Protein AF-A0A929EFH5-F1 (afdb_monomer_lite)

pLDDT: mean 78.23, std 12.04, range [47.56, 94.81]

Radius of gyration: 21.4 Å; chains: 1; bounding box: 50×43×36 Å

Structure (mmCIF, N/CA/C/O backbone):
data_AF-A0A929EFH5-F1
#
_entry.id   AF-A0A929EFH5-F1
#
loop_
_atom_site.group_PDB
_atom_site.id
_atom_site.type_symbol
_atom_site.label_atom_id
_atom_site.label_alt_id
_atom_site.label_comp_id
_atom_site.label_asym_id
_atom_site.label_entity_id
_atom_site.label_seq_id
_atom_site.pdbx_PDB_ins_code
_atom_site.Cartn_x
_atom_site.Cartn_y
_atom_site.Cartn_z
_atom_site.occupancy
_atom_site.B_iso_or_equiv
_atom_site.auth_seq_id
_atom_site.auth_comp_id
_atom_site.auth_asym_id
_atom_site.auth_atom_id
_atom_site.pdbx_PDB_model_num
ATOM 1 N N . MET A 1 1 ? 26.592 -18.866 21.786 1.00 54.84 1 MET A N 1
ATOM 2 C CA . MET A 1 1 ? 25.341 -18.852 20.995 1.00 54.84 1 MET A CA 1
ATOM 3 C C . MET A 1 1 ? 24.945 -17.398 20.722 1.00 54.84 1 ME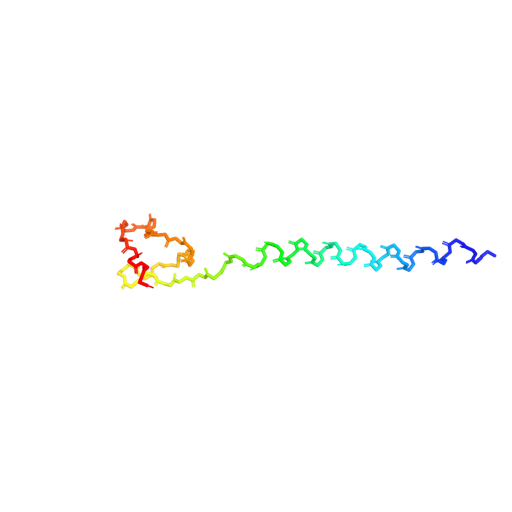T A C 1
ATOM 5 O O . MET A 1 1 ? 24.048 -16.882 21.363 1.00 54.84 1 MET A O 1
ATOM 9 N N . THR A 1 2 ? 25.658 -16.688 19.847 1.00 57.97 2 THR A N 1
ATOM 10 C CA . THR A 1 2 ? 25.393 -15.254 19.563 1.00 57.97 2 THR A CA 1
ATOM 11 C C . THR A 1 2 ? 25.457 -14.919 18.071 1.00 57.97 2 THR A C 1
ATOM 13 O O . THR A 1 2 ? 24.964 -13.872 17.663 1.00 57.97 2 THR A O 1
ATOM 16 N N . SER A 1 3 ? 25.965 -15.830 17.230 1.00 60.78 3 SER A N 1
ATOM 17 C CA . SER A 1 3 ? 26.107 -15.611 15.785 1.00 60.78 3 SER A CA 1
ATOM 18 C C . SER A 1 3 ? 24.772 -15.493 15.039 1.00 60.78 3 SER A C 1
ATOM 20 O O . SER A 1 3 ? 24.687 -14.760 14.061 1.00 60.78 3 SER A O 1
ATOM 22 N N . SER A 1 4 ? 23.710 -16.153 15.511 1.00 62.94 4 SER A N 1
ATOM 23 C CA . SER A 1 4 ? 22.408 -16.182 14.821 1.00 62.94 4 SER A CA 1
ATOM 24 C C . SER A 1 4 ? 21.583 -14.900 14.993 1.00 62.94 4 SER A C 1
ATOM 26 O O . SER A 1 4 ? 20.706 -14.622 14.183 1.00 62.94 4 SER A O 1
ATOM 28 N N . ILE A 1 5 ? 21.857 -14.104 16.033 1.00 65.06 5 ILE A N 1
ATOM 29 C CA . ILE A 1 5 ? 21.073 -12.899 16.364 1.00 65.06 5 ILE A CA 1
ATOM 30 C C . ILE A 1 5 ? 21.488 -11.705 15.490 1.00 65.06 5 ILE A C 1
ATOM 32 O O . ILE A 1 5 ? 20.693 -10.802 15.236 1.00 65.06 5 ILE A O 1
ATOM 36 N N . SER A 1 6 ? 22.713 -11.727 14.960 1.00 74.56 6 SER A N 1
ATOM 37 C CA . SER A 1 6 ? 23.293 -10.610 14.208 1.00 74.56 6 SER A CA 1
ATOM 38 C C . SER A 1 6 ? 22.557 -10.311 12.890 1.00 74.56 6 SER A C 1
ATOM 40 O O . SER A 1 6 ? 22.482 -9.154 12.489 1.00 74.56 6 SER A O 1
ATOM 42 N N . TRP A 1 7 ? 21.933 -11.314 12.260 1.00 76.94 7 TRP A N 1
ATOM 43 C CA . TRP A 1 7 ? 21.151 -11.147 11.023 1.00 76.94 7 TRP A CA 1
ATOM 44 C C . TRP A 1 7 ? 19.679 -10.784 11.254 1.00 76.94 7 TRP A C 1
ATOM 46 O O . TRP A 1 7 ? 18.996 -10.358 10.327 1.00 76.94 7 TRP A O 1
ATOM 56 N N . ILE A 1 8 ? 19.178 -10.899 12.485 1.00 84.62 8 ILE A N 1
ATOM 57 C CA . ILE A 1 8 ? 17.780 -10.584 12.805 1.00 84.62 8 ILE A CA 1
ATOM 58 C C . ILE A 1 8 ? 17.542 -9.078 12.658 1.00 84.62 8 ILE A C 1
ATOM 60 O O . ILE A 1 8 ? 16.577 -8.654 12.029 1.00 84.62 8 ILE A O 1
ATOM 64 N N . ILE A 1 9 ? 18.464 -8.266 13.176 1.00 88.25 9 ILE A N 1
ATOM 65 C CA . ILE A 1 9 ? 18.382 -6.801 13.146 1.00 88.25 9 ILE A CA 1
ATOM 66 C C . ILE A 1 9 ? 18.291 -6.255 11.706 1.00 88.25 9 ILE A C 1
ATOM 68 O O . ILE A 1 9 ? 17.328 -5.540 11.419 1.00 88.25 9 ILE A O 1
ATOM 72 N N . PRO A 1 10 ? 19.200 -6.593 10.765 1.00 90.50 10 PRO A N 1
ATOM 73 C CA . PRO A 1 10 ? 19.097 -6.101 9.392 1.00 90.50 10 PRO A CA 1
ATOM 74 C C . PRO A 1 10 ? 17.846 -6.613 8.665 1.00 90.50 10 PRO A C 1
ATOM 76 O O . PRO A 1 10 ? 17.261 -5.865 7.884 1.00 90.50 10 PRO A O 1
ATOM 79 N N . VAL A 1 11 ? 17.379 -7.835 8.946 1.00 91.81 11 VAL A N 1
ATOM 80 C CA . VAL A 1 11 ? 16.139 -8.375 8.355 1.00 91.81 11 VAL A CA 1
ATOM 81 C C . VAL A 1 11 ? 14.909 -7.608 8.839 1.00 91.81 11 VAL A C 1
ATOM 83 O O . VAL A 1 11 ? 14.052 -7.248 8.031 1.00 91.81 11 VAL A O 1
ATOM 86 N N . PHE A 1 12 ? 14.827 -7.295 10.133 1.00 92.19 12 PHE A N 1
ATOM 87 C CA . PHE A 1 12 ? 13.737 -6.482 10.674 1.00 92.19 12 PHE A CA 1
ATOM 88 C C . PHE A 1 12 ? 13.731 -5.067 10.091 1.00 92.19 12 PHE A C 1
ATOM 90 O O . PHE A 1 12 ? 12.666 -4.565 9.727 1.00 92.19 12 PHE A O 1
ATOM 97 N N . ILE A 1 13 ? 14.907 -4.446 9.947 1.00 93.88 13 ILE A N 1
ATOM 98 C CA . ILE A 1 13 ? 15.041 -3.123 9.324 1.00 93.88 13 ILE A CA 1
ATOM 99 C C . ILE A 1 13 ? 14.582 -3.174 7.860 1.00 93.88 13 ILE A C 1
ATOM 101 O O . ILE A 1 13 ? 13.785 -2.334 7.440 1.00 93.88 13 ILE A O 1
ATOM 105 N N . LEU A 1 14 ? 15.015 -4.183 7.098 1.00 94.00 14 LEU A N 1
ATOM 106 C CA . LEU A 1 14 ? 14.603 -4.363 5.705 1.00 94.00 14 LEU A CA 1
ATOM 107 C C . LEU A 1 14 ? 13.079 -4.535 5.591 1.00 94.00 14 LEU A C 1
ATOM 109 O O . LEU A 1 14 ? 12.438 -3.852 4.791 1.00 94.00 14 LEU A O 1
ATOM 113 N N . CYS A 1 15 ? 12.482 -5.386 6.429 1.00 93.50 15 CYS A N 1
ATOM 114 C CA . CYS A 1 15 ? 11.032 -5.573 6.483 1.00 93.50 15 CYS A CA 1
ATOM 115 C C . CYS A 1 15 ? 10.292 -4.270 6.815 1.00 93.50 15 CYS A C 1
ATOM 117 O O . CYS A 1 15 ? 9.301 -3.954 6.155 1.00 93.50 15 CYS A O 1
ATOM 119 N N . ALA A 1 16 ? 10.771 -3.489 7.787 1.00 94.19 16 ALA A N 1
ATOM 120 C CA . ALA A 1 16 ? 10.156 -2.214 8.155 1.00 94.19 16 ALA A CA 1
ATOM 121 C C . ALA A 1 16 ? 10.162 -1.213 6.986 1.00 94.19 16 ALA A C 1
ATOM 123 O O . ALA A 1 16 ? 9.145 -0.569 6.727 1.00 94.19 16 ALA A O 1
ATOM 12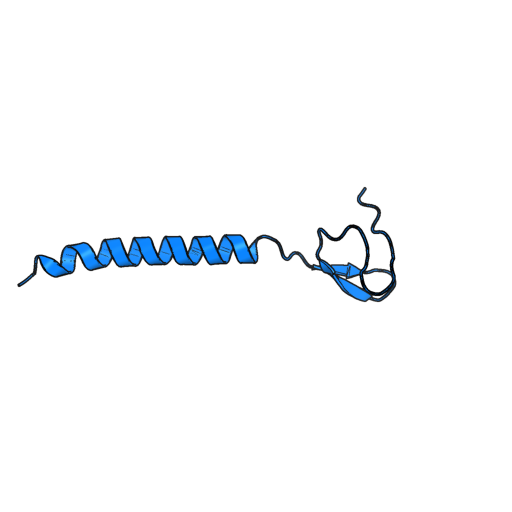4 N N . ILE A 1 17 ? 11.267 -1.134 6.235 1.00 94.81 17 ILE A N 1
ATOM 125 C CA . ILE A 1 17 ? 11.383 -0.272 5.048 1.00 94.81 17 ILE A CA 1
ATOM 126 C C . ILE A 1 17 ? 10.398 -0.710 3.956 1.00 94.81 17 ILE A C 1
ATOM 128 O O . ILE A 1 17 ? 9.707 0.130 3.379 1.00 94.81 17 ILE A O 1
ATOM 132 N N . VAL A 1 18 ? 10.287 -2.016 3.693 1.00 94.44 18 VAL A N 1
ATOM 133 C CA . VAL A 1 18 ? 9.353 -2.557 2.690 1.00 94.44 18 VAL A CA 1
ATOM 134 C C . VAL A 1 18 ? 7.902 -2.270 3.079 1.00 94.44 18 VAL A C 1
ATOM 136 O O . VAL A 1 18 ? 7.126 -1.787 2.253 1.00 94.44 18 VAL A O 1
ATOM 139 N N . VAL A 1 19 ? 7.531 -2.505 4.341 1.00 92.94 19 VAL A N 1
ATOM 140 C CA . VAL A 1 19 ? 6.182 -2.216 4.850 1.00 92.94 19 VAL A CA 1
ATOM 141 C C . VAL A 1 19 ? 5.876 -0.723 4.750 1.00 92.94 19 VAL A C 1
ATOM 143 O O . VAL A 1 19 ? 4.819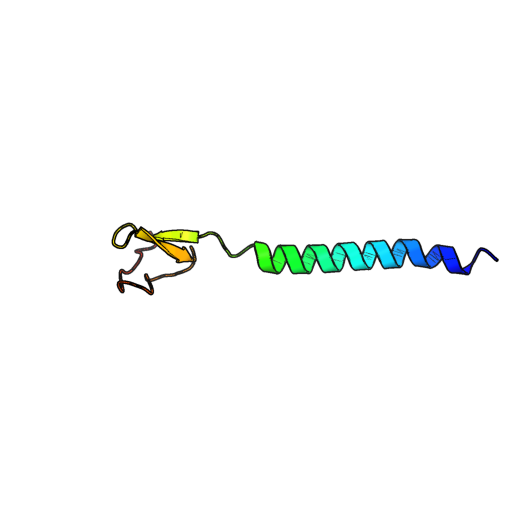 -0.353 4.234 1.00 92.94 19 VAL A O 1
ATOM 146 N N . ALA A 1 20 ? 6.809 0.139 5.159 1.00 88.88 20 ALA A N 1
ATOM 147 C CA . ALA A 1 20 ? 6.666 1.581 5.014 1.00 88.88 20 ALA A CA 1
ATOM 148 C C . ALA A 1 20 ? 6.469 1.968 3.541 1.00 88.88 20 ALA A C 1
ATOM 150 O O . ALA A 1 20 ? 5.528 2.691 3.230 1.00 88.88 20 ALA A O 1
ATOM 151 N N . ALA A 1 21 ? 7.271 1.437 2.615 1.00 88.81 21 ALA A N 1
ATOM 152 C CA . ALA A 1 21 ? 7.140 1.713 1.184 1.00 88.81 21 ALA A CA 1
ATOM 153 C C . ALA A 1 21 ? 5.774 1.283 0.615 1.00 88.81 21 ALA A C 1
ATOM 155 O O . ALA A 1 21 ? 5.173 2.026 -0.165 1.00 88.81 21 ALA A O 1
ATOM 156 N N . ILE A 1 22 ? 5.243 0.128 1.032 1.00 86.94 22 ILE A N 1
ATOM 157 C CA . ILE A 1 22 ? 3.897 -0.334 0.647 1.00 86.94 22 ILE A CA 1
ATOM 158 C C . ILE A 1 22 ? 2.827 0.630 1.174 1.00 86.94 22 ILE A C 1
ATOM 160 O O . ILE A 1 22 ? 1.903 0.992 0.437 1.00 86.94 22 ILE A O 1
ATOM 164 N N . ILE A 1 23 ? 2.954 1.072 2.427 1.00 85.69 23 ILE A N 1
ATOM 165 C CA . ILE A 1 23 ? 2.037 2.040 3.037 1.00 85.69 23 ILE A CA 1
ATOM 166 C C . ILE A 1 23 ? 2.133 3.389 2.317 1.00 85.69 23 ILE A C 1
ATOM 168 O O . ILE A 1 23 ? 1.098 3.945 1.961 1.00 85.69 23 ILE A O 1
ATOM 172 N N . TYR A 1 24 ? 3.334 3.884 2.013 1.00 79.94 24 TYR A N 1
ATOM 173 C CA . TYR A 1 24 ? 3.539 5.131 1.269 1.00 79.94 24 TYR A CA 1
ATOM 174 C C . TYR A 1 24 ? 2.958 5.061 -0.146 1.00 79.94 24 TYR A C 1
ATOM 176 O O . TYR A 1 24 ? 2.264 5.987 -0.567 1.00 79.94 24 TYR A O 1
ATOM 184 N N . LYS A 1 25 ? 3.154 3.953 -0.870 1.00 73.00 25 LYS A N 1
ATOM 185 C CA . LYS A 1 25 ? 2.544 3.742 -2.194 1.00 73.00 25 LYS A CA 1
ATOM 186 C C . LYS A 1 25 ? 1.015 3.664 -2.131 1.00 73.00 25 LYS A C 1
ATOM 188 O O . LYS A 1 25 ? 0.357 4.116 -3.064 1.00 73.00 25 LYS A O 1
ATOM 193 N N . ARG A 1 26 ? 0.438 3.137 -1.046 1.00 66.06 26 ARG A N 1
ATOM 194 C CA . ARG A 1 26 ? -1.022 3.138 -0.825 1.00 66.06 26 ARG A CA 1
ATOM 195 C C . ARG A 1 26 ? -1.557 4.493 -0.346 1.00 66.06 26 ARG A C 1
ATOM 197 O O . ARG A 1 26 ? -2.673 4.860 -0.707 1.00 66.06 26 ARG A O 1
ATOM 204 N N . GLY A 1 27 ? -0.780 5.240 0.434 1.00 60.91 27 GLY A N 1
ATOM 205 C CA . GLY A 1 27 ? -1.167 6.523 1.026 1.00 60.91 27 GLY A CA 1
ATOM 206 C C . GLY A 1 27 ? -0.996 7.728 0.096 1.00 60.91 27 GLY A C 1
ATOM 207 O O . GLY A 1 27 ? -1.762 8.682 0.194 1.00 60.91 27 GLY A O 1
ATOM 208 N N . GLY A 1 28 ? -0.056 7.674 -0.852 1.00 53.41 28 GLY A N 1
ATOM 209 C CA . GLY A 1 28 ? 0.326 8.802 -1.714 1.00 53.41 28 GLY A CA 1
ATOM 210 C C . GLY A 1 28 ? -0.659 9.203 -2.822 1.00 53.41 28 GLY A C 1
ATOM 211 O O . GLY A 1 28 ? -0.315 10.038 -3.648 1.00 53.41 28 GLY A O 1
ATOM 212 N N . GLY A 1 29 ? -1.864 8.624 -2.880 1.00 55.25 29 GLY A N 1
ATOM 213 C CA . GLY A 1 29 ? -2.809 8.844 -3.990 1.00 55.25 29 GLY A CA 1
ATOM 214 C C . GLY A 1 29 ? -4.231 9.238 -3.594 1.00 55.25 29 GLY A C 1
ATOM 215 O O . GLY A 1 29 ? -5.099 9.328 -4.458 1.00 55.25 29 GLY A O 1
ATOM 216 N N . SER A 1 30 ? -4.509 9.447 -2.306 1.00 58.66 30 SER A N 1
ATOM 217 C CA . SER A 1 30 ? -5.871 9.727 -1.828 1.00 58.66 30 SER A CA 1
ATOM 218 C C . SER A 1 30 ? -6.030 11.146 -1.294 1.00 58.66 30 SER A C 1
ATOM 220 O O . SER A 1 30 ? -6.694 11.349 -0.280 1.00 58.66 30 SER A O 1
ATOM 222 N N . ALA A 1 31 ? -5.481 12.148 -1.985 1.00 66.56 31 ALA A N 1
ATOM 223 C CA . ALA A 1 31 ? -6.066 13.479 -1.870 1.00 66.56 31 ALA A CA 1
ATOM 224 C C . ALA A 1 31 ? -7.548 13.328 -2.261 1.00 66.56 31 ALA A C 1
ATOM 226 O O . ALA A 1 31 ? -7.863 12.803 -3.330 1.00 66.56 31 ALA A O 1
ATOM 227 N N . LYS A 1 32 ? -8.469 13.658 -1.357 1.00 73.56 32 LYS A N 1
ATOM 228 C CA . LYS A 1 32 ? -9.910 13.659 -1.627 1.00 73.56 32 LYS A CA 1
ATOM 229 C C . LYS A 1 32 ? -10.333 15.116 -1.717 1.00 73.56 32 LYS A C 1
ATOM 231 O O . LYS A 1 32 ? -10.058 15.878 -0.798 1.00 73.56 32 LYS A O 1
ATOM 236 N N . LYS A 1 33 ? -10.977 15.504 -2.813 1.00 79.38 33 LYS A N 1
ATOM 237 C CA . LYS A 1 33 ? -11.591 16.828 -2.957 1.00 79.38 33 LYS A CA 1
ATOM 238 C C . LYS A 1 33 ? -13.090 16.712 -2.739 1.00 79.38 33 LYS A C 1
ATOM 240 O O . LYS A 1 33 ? -13.689 15.675 -3.030 1.00 79.38 33 LYS A O 1
ATOM 245 N N . GLN A 1 34 ? -13.696 17.767 -2.218 1.00 83.19 34 GLN A N 1
ATOM 246 C CA . GLN A 1 34 ? -15.144 17.842 -2.119 1.00 83.19 34 GLN A CA 1
ATOM 247 C C . GLN A 1 34 ? -15.709 18.360 -3.443 1.00 83.19 34 GLN A C 1
ATOM 249 O O . GLN A 1 34 ? -15.232 19.353 -3.988 1.00 83.19 34 GLN A O 1
ATOM 254 N N . CYS A 1 35 ? -16.717 17.679 -3.982 1.00 83.00 35 CYS A N 1
ATOM 255 C CA . CYS A 1 35 ? -17.424 18.163 -5.158 1.00 83.00 35 CYS A CA 1
ATOM 256 C C . CYS A 1 35 ? -18.212 19.430 -4.794 1.00 83.00 35 CYS A C 1
ATOM 258 O O . CYS A 1 35 ? -19.069 19.374 -3.917 1.00 83.00 35 CYS A O 1
ATOM 260 N N . GLY A 1 36 ? -17.967 20.553 -5.477 1.00 80.25 36 GLY A N 1
ATOM 261 C CA . GLY A 1 36 ? -18.659 21.822 -5.203 1.00 80.25 36 GLY A CA 1
ATOM 262 C C . GLY A 1 36 ? -20.174 21.782 -5.437 1.00 80.25 36 GLY A C 1
ATOM 263 O O . GLY A 1 36 ? -20.899 22.577 -4.851 1.00 80.25 36 GLY A O 1
ATOM 264 N N . TYR A 1 37 ? -20.659 20.827 -6.239 1.00 82.88 37 TYR A N 1
ATOM 265 C CA . TYR A 1 37 ? -22.074 20.703 -6.589 1.00 82.88 37 TYR A CA 1
ATOM 266 C C . TYR A 1 37 ? -22.852 19.825 -5.598 1.00 82.88 37 TYR A C 1
ATOM 268 O O . TYR A 1 37 ? -23.751 20.289 -4.906 1.00 82.88 37 TYR A O 1
ATOM 276 N N . CYS A 1 38 ? -22.474 18.548 -5.469 1.00 87.00 38 CYS A N 1
ATOM 277 C CA . CYS A 1 38 ? -23.178 17.589 -4.607 1.00 87.00 38 CYS A CA 1
ATOM 278 C C . CYS A 1 38 ? -22.551 17.414 -3.214 1.00 87.00 38 CYS A C 1
ATOM 280 O O . CYS A 1 38 ? -22.994 16.562 -2.443 1.00 87.00 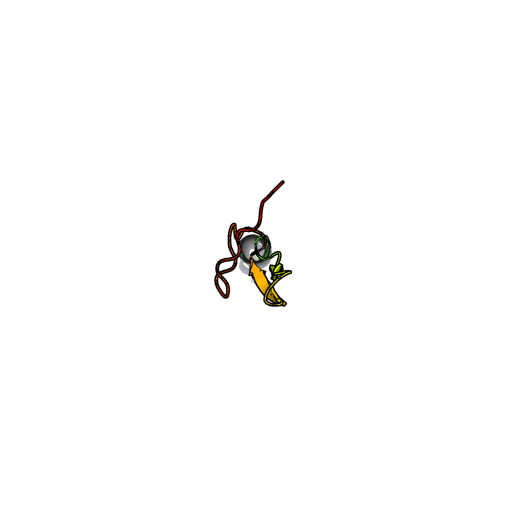38 CYS A O 1
ATOM 282 N N . ARG A 1 39 ? -21.477 18.158 -2.905 1.00 82.69 39 ARG A N 1
ATOM 283 C CA . ARG A 1 39 ? -20.733 18.119 -1.630 1.00 82.69 39 ARG A CA 1
ATOM 284 C C . ARG A 1 39 ? -20.173 16.749 -1.244 1.00 82.69 39 ARG A C 1
ATOM 286 O O . ARG A 1 39 ? -19.763 16.550 -0.103 1.00 82.69 39 ARG A O 1
ATOM 293 N N . SER A 1 40 ? -20.118 15.812 -2.190 1.00 84.94 40 SER A N 1
ATOM 294 C CA . SER A 1 40 ? -19.572 14.475 -1.969 1.00 84.94 40 SER A CA 1
ATOM 295 C C . SER A 1 40 ? -18.043 14.460 -1.995 1.00 84.94 40 SER A C 1
ATOM 297 O O . SER A 1 40 ? -17.412 15.238 -2.709 1.00 84.94 40 SER A O 1
ATOM 299 N N . TRP A 1 41 ? -17.447 13.558 -1.215 1.00 82.94 41 TRP A N 1
ATOM 300 C CA . TRP A 1 41 ? -16.002 13.344 -1.197 1.00 82.94 41 TRP A CA 1
ATOM 301 C C . TRP A 1 41 ? -15.587 12.473 -2.379 1.00 82.94 41 TRP A C 1
ATOM 303 O O . TRP A 1 41 ? -15.993 11.314 -2.474 1.00 82.94 41 TRP A O 1
ATOM 313 N N . VAL A 1 42 ? -14.760 13.018 -3.267 1.00 82.00 42 VAL A N 1
ATOM 314 C CA . VAL A 1 42 ? -14.272 12.333 -4.468 1.00 82.00 42 VAL A CA 1
ATOM 315 C C . VAL A 1 42 ? -12.749 12.295 -4.483 1.00 82.00 42 VAL A C 1
ATOM 317 O O . VAL A 1 42 ? -12.091 13.113 -3.844 1.00 82.00 42 VAL A O 1
ATOM 320 N N . LYS A 1 43 ? -12.160 11.348 -5.218 1.00 76.94 43 LYS A N 1
ATOM 321 C CA . LYS A 1 43 ? -10.703 11.325 -5.418 1.00 76.94 43 LYS A CA 1
ATOM 322 C C . LYS A 1 43 ? -10.267 12.612 -6.124 1.00 76.94 43 LYS A C 1
ATOM 324 O O . LYS A 1 43 ? -10.937 13.074 -7.042 1.00 76.94 43 LYS A O 1
ATOM 329 N N . PHE A 1 44 ? -9.143 13.187 -5.716 1.00 73.75 44 PHE A N 1
ATOM 330 C CA . PHE A 1 44 ? -8.602 14.414 -6.302 1.00 73.75 44 PHE A CA 1
ATOM 331 C C . PHE A 1 44 ? -8.288 14.231 -7.788 1.00 73.75 44 PHE A C 1
ATOM 333 O O . PHE A 1 44 ? -8.650 15.082 -8.598 1.00 73.75 44 PHE A O 1
ATOM 340 N N . SER A 1 45 ? -7.752 13.061 -8.147 1.00 73.12 45 SER A N 1
ATOM 341 C CA . SER A 1 45 ? -7.508 12.637 -9.530 1.00 73.12 45 SER A CA 1
ATOM 342 C C . SER A 1 45 ? -8.778 12.309 -10.325 1.00 73.12 45 SER A C 1
ATOM 344 O O . SER A 1 45 ? -8.675 11.958 -11.494 1.00 73.12 45 SER A O 1
ATOM 346 N N . ALA A 1 46 ? -9.975 12.369 -9.729 1.00 72.19 46 ALA A N 1
ATOM 347 C CA . ALA A 1 46 ? -11.203 12.151 -10.483 1.00 72.19 46 ALA A CA 1
ATOM 348 C C . ALA A 1 46 ? -11.459 13.345 -11.416 1.00 72.19 46 ALA A C 1
ATOM 350 O O . ALA A 1 46 ? -11.522 14.494 -10.960 1.00 72.19 46 ALA A O 1
ATOM 351 N N . ALA A 1 47 ? -11.613 13.047 -12.708 1.00 78.94 47 ALA A N 1
ATOM 352 C CA . ALA A 1 47 ? -11.997 14.005 -13.745 1.00 78.94 47 ALA A CA 1
ATOM 353 C C . ALA A 1 47 ? -13.491 14.363 -13.675 1.00 78.94 47 ALA A C 1
ATOM 355 O O . ALA A 1 47 ? -13.874 15.465 -14.034 1.00 78.94 47 ALA A O 1
ATOM 356 N N . HIS A 1 48 ? -14.332 13.477 -13.134 1.00 82.75 48 HIS A N 1
ATOM 357 C CA . HIS A 1 48 ? -15.761 13.723 -12.934 1.00 82.75 48 HIS A CA 1
ATOM 358 C C . HIS A 1 48 ? -16.238 13.229 -11.565 1.00 82.75 48 HIS A C 1
ATOM 360 O O . HIS A 1 48 ? -15.608 12.384 -10.919 1.00 82.75 48 HIS A O 1
ATOM 366 N N . CYS A 1 49 ? -17.362 13.765 -11.093 1.00 85.25 49 CYS A N 1
ATOM 367 C CA . CYS A 1 49 ? -17.990 13.335 -9.855 1.00 85.25 49 CYS A CA 1
ATOM 368 C C . CYS A 1 49 ? -18.829 12.069 -10.096 1.00 85.25 49 CYS A C 1
ATOM 370 O O . CYS A 1 49 ? -19.830 12.148 -10.804 1.00 85.25 49 CYS A O 1
ATOM 372 N N . PRO A 1 50 ? -18.527 10.925 -9.455 1.00 79.06 50 PRO A N 1
ATOM 373 C CA . PRO A 1 50 ? -19.282 9.685 -9.649 1.00 79.06 50 PRO A CA 1
ATOM 374 C C . PRO A 1 50 ? -20.712 9.738 -9.088 1.00 79.06 50 PRO A C 1
ATOM 376 O O . PRO A 1 50 ? -21.503 8.846 -9.362 1.00 79.06 50 PRO A O 1
ATOM 379 N N . LYS A 1 51 ? -21.052 10.754 -8.278 1.00 81.12 51 LYS A N 1
ATOM 380 C CA . LYS A 1 51 ? -22.398 10.910 -7.706 1.00 81.12 51 LYS A CA 1
ATOM 381 C C . LYS A 1 51 ? -23.339 11.752 -8.558 1.00 81.12 51 LYS A C 1
ATOM 383 O O . LYS A 1 51 ? -24.525 11.464 -8.591 1.00 81.12 51 LYS A O 1
ATOM 388 N N . CYS A 1 52 ? -22.838 12.822 -9.167 1.00 86.31 52 CYS A N 1
ATOM 389 C CA . CYS A 1 52 ? -23.677 13.788 -9.880 1.00 86.31 52 CYS A CA 1
ATOM 390 C C . CYS A 1 52 ? -23.256 14.008 -11.335 1.00 86.31 52 CYS A C 1
ATOM 392 O O . CYS A 1 52 ? -23.834 14.857 -11.997 1.00 86.31 52 CYS A O 1
ATOM 394 N N . GLY A 1 53 ? -22.224 13.309 -11.818 1.00 81.44 53 GLY A N 1
ATOM 395 C CA . GLY A 1 53 ? -21.725 13.433 -13.190 1.00 81.44 53 GLY A CA 1
ATOM 396 C C . GLY A 1 53 ? -20.993 14.742 -13.495 1.00 81.44 53 GLY A C 1
ATOM 397 O O . GLY A 1 53 ? -20.573 14.940 -14.623 1.00 81.44 53 GLY A O 1
ATOM 398 N N . TYR A 1 54 ? -20.816 15.631 -12.510 1.00 83.50 54 TYR A N 1
ATOM 399 C CA . TYR A 1 54 ? -20.172 16.930 -12.720 1.00 83.50 54 TYR A CA 1
ATOM 400 C C . TYR A 1 54 ? -18.708 16.761 -13.139 1.00 83.50 54 TYR A C 1
ATOM 402 O O . TYR A 1 54 ? -17.928 16.154 -12.399 1.00 83.50 54 TYR A O 1
ATOM 410 N N . GLU A 1 55 ? -18.335 17.313 -14.289 1.00 82.25 55 GLU A N 1
ATOM 411 C CA . GLU A 1 55 ? -16.967 17.287 -14.799 1.00 82.25 55 GLU A CA 1
ATOM 412 C C . GLU A 1 55 ? -16.120 18.344 -14.085 1.00 82.25 55 GLU A C 1
ATOM 414 O O . GLU A 1 55 ? -16.391 19.545 -14.119 1.00 82.25 55 GLU A O 1
ATOM 419 N N . PHE A 1 56 ? -15.086 17.890 -13.382 1.00 78.94 56 PHE A N 1
ATOM 420 C CA . PHE A 1 56 ? -14.105 18.778 -12.785 1.00 78.94 56 PHE A CA 1
A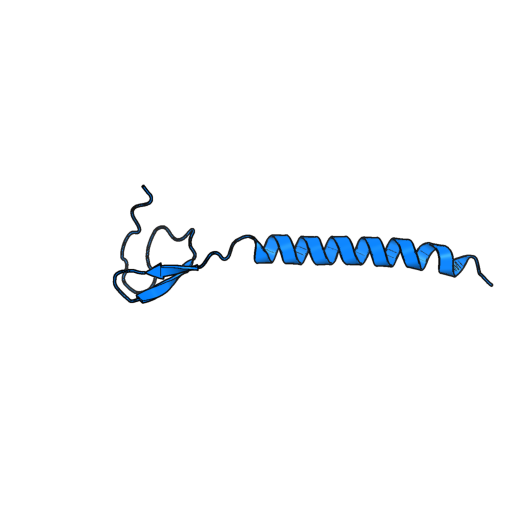TOM 421 C C . PHE A 1 56 ? -13.184 19.260 -13.903 1.00 78.94 56 PHE A C 1
ATOM 423 O O . PHE A 1 56 ? -12.242 18.557 -14.261 1.00 78.94 56 PHE A O 1
ATOM 430 N N . ILE A 1 57 ? -13.450 20.452 -14.436 1.00 70.56 57 ILE A N 1
ATOM 431 C CA . ILE A 1 57 ? -12.501 21.173 -15.288 1.00 70.56 57 ILE A CA 1
ATOM 432 C C . ILE A 1 57 ? -11.178 21.330 -14.524 1.00 70.56 57 ILE A C 1
ATOM 434 O O . ILE A 1 57 ? -11.063 22.131 -13.598 1.00 70.56 57 ILE A O 1
ATOM 438 N N . MET A 1 58 ? -10.200 20.481 -14.842 1.00 57.94 58 MET A N 1
ATOM 439 C CA . MET A 1 58 ? -8.832 20.638 -14.364 1.00 57.94 58 MET A CA 1
ATOM 440 C C . MET A 1 58 ? -8.203 21.735 -15.222 1.00 57.94 58 MET A C 1
ATOM 442 O O . MET A 1 58 ? -7.827 21.474 -16.361 1.00 57.94 58 MET A O 1
ATOM 446 N N . GLY A 1 59 ? -8.220 22.964 -14.706 1.00 47.56 59 GLY A N 1
ATOM 447 C CA . GLY A 1 59 ? -7.410 24.068 -15.223 1.00 47.56 59 GLY A CA 1
ATOM 448 C C . GLY A 1 59 ? -5.970 23.943 -14.758 1.00 47.56 59 GLY A C 1
ATOM 449 O O . GLY A 1 59 ? -5.778 23.494 -13.603 1.00 47.56 59 GLY A O 1
#

Secondary structure (DSSP, 8-state):
--TTTTTHHHHHHHHHHHHHHHHHHHHTT--EEEPTTT--EEETT-SB-TTT--B----

Foldseek 3Di:
DCVVVVVVVVVVVVVVVVVVVVVCVVVVFAPWDQDPPPRDTHGPPDQADPPPRHGDPPD

Sequence (59 aa):
MTSSISWIIPVFILCAIVVAAIIYKRG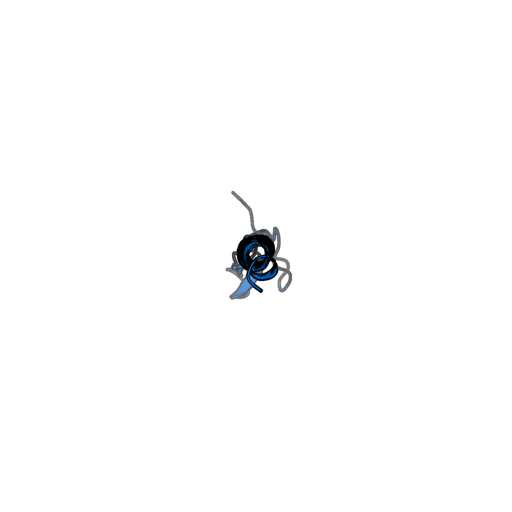GGSAKKQCGYCRSWVKFSAAHCPKCGYEFIMG